Protein AF-A0A6V7CNR6-F1 (afdb_monomer)

Foldseek 3Di:
DVPLCVVLVHFPVPLFVFPVLSVLSSQVSSVVVVDDDDDDLPDDDDDPDDTDGDPCSVVSCCVVPVCSVVVVVVCVVVVPCVVSVVVVVVVVVPDDDDDPVVVVPPD

pLDDT: mean 87.9, std 10.52, range [49.53, 96.44]

Sequence (107 aa):
MATARRKAGGLDASSYGSWYAALVDLSLRMGGLGWRNVLCDTAFVASPHEGRPADGDMDALATRWPAWHARLANFLMHDPLRAQRDQLAQLLADLPPPDPQRRLFDA

Organism: NCBI:txid83224

Radius of gyration: 18.91 Å; Cα contacts (8 Å, |Δi|>4): 56; chains: 1; bounding box: 38×32×53 Å

Solvent-accessible surface area (backbone atoms only — not comparable to full-atom values): 6733 Å² total; per-residue (Å²): 124,71,62,62,48,56,74,53,66,47,74,48,72,84,86,27,82,22,68,44,41,18,50,52,51,40,54,50,45,35,39,76,74,73,48,81,91,78,84,61,93,87,66,85,79,91,65,101,64,82,80,56,67,35,92,65,25,64,59,52,46,43,71,77,38,72,63,48,66,61,52,51,52,51,50,62,73,65,39,88,55,49,68,60,50,54,52,51,53,50,56,62,69,70,49,73,77,78,61,74,69,59,66,76,69,75,122

Secondary structure (DSSP, 8-state):
-HHHHHHHT----SS-SSHHHHHHHHHHHHHHTT------TT-----SS---PPTTHHHHHHHH-TTHHHHHHHHHHH-TTHHHHHHHHHHHHTSPPP-TTGGGS--

Structure (mmCIF, N/CA/C/O backbone):
data_AF-A0A6V7CNR6-F1
#
_entry.id   AF-A0A6V7CNR6-F1
#
loop_
_atom_site.group_PDB
_atom_site.id
_atom_site.type_symbol
_atom_site.label_atom_id
_atom_site.label_alt_id
_atom_site.label_comp_id
_atom_site.label_asym_id
_atom_site.label_entity_id
_atom_site.label_seq_id
_atom_site.pdbx_PDB_ins_code
_atom_site.Cartn_x
_atom_site.Cartn_y
_atom_site.Cartn_z
_atom_site.occupancy
_atom_site.B_iso_or_equiv
_atom_site.auth_seq_id
_atom_site.auth_comp_id
_atom_site.auth_asym_id
_atom_site.auth_atom_id
_atom_site.pdbx_PDB_model_num
ATOM 1 N N . MET A 1 1 ? 9.813 -16.273 7.683 1.00 49.53 1 MET A N 1
ATOM 2 C CA . MET A 1 1 ? 9.630 -14.849 7.309 1.00 49.53 1 MET A CA 1
ATOM 3 C C . M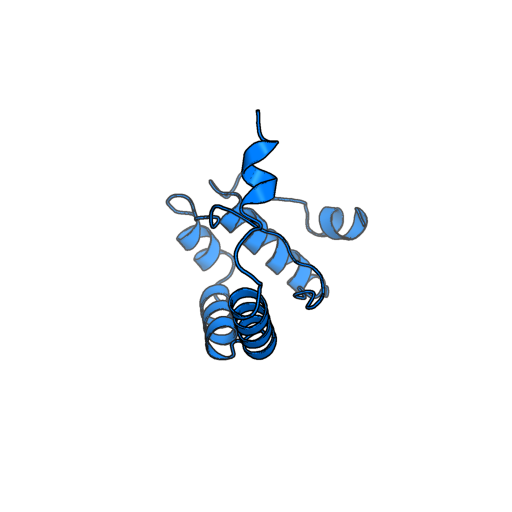ET A 1 1 ? 10.745 -14.287 6.416 1.00 49.53 1 MET A C 1
ATOM 5 O O . MET A 1 1 ? 10.430 -13.666 5.413 1.00 49.53 1 MET A O 1
ATOM 9 N N . ALA A 1 2 ? 12.035 -14.549 6.668 1.00 57.47 2 ALA A N 1
ATOM 10 C CA . ALA A 1 2 ? 13.121 -13.989 5.844 1.00 57.47 2 ALA A CA 1
ATOM 11 C C . ALA A 1 2 ? 13.228 -14.532 4.393 1.00 57.47 2 ALA A C 1
ATOM 13 O O . ALA A 1 2 ? 13.900 -13.931 3.558 1.00 57.47 2 ALA A O 1
ATOM 14 N N . THR A 1 3 ? 12.574 -15.649 4.061 1.00 78.38 3 THR A N 1
ATOM 15 C CA . THR A 1 3 ? 12.705 -16.313 2.751 1.00 78.38 3 THR A CA 1
ATOM 16 C C . THR A 1 3 ? 12.041 -15.542 1.610 1.00 78.38 3 THR A C 1
ATOM 18 O O . THR A 1 3 ? 12.620 -15.467 0.535 1.00 78.38 3 THR A O 1
ATOM 21 N N . ALA A 1 4 ? 10.869 -14.937 1.833 1.00 79.56 4 ALA A N 1
ATOM 22 C CA . ALA A 1 4 ? 10.141 -14.219 0.781 1.00 79.56 4 ALA A CA 1
ATOM 23 C C . ALA A 1 4 ? 10.843 -12.906 0.400 1.00 79.56 4 ALA A C 1
ATOM 25 O O . ALA A 1 4 ? 11.128 -12.676 -0.771 1.00 79.56 4 ALA A O 1
ATOM 26 N N . ARG A 1 5 ? 11.248 -12.107 1.398 1.00 83.69 5 ARG A N 1
ATOM 27 C CA . ARG A 1 5 ? 12.029 -10.880 1.174 1.00 83.69 5 ARG A CA 1
ATOM 28 C C . ARG A 1 5 ? 13.358 -11.164 0.471 1.00 83.69 5 ARG A C 1
ATOM 30 O O . ARG A 1 5 ? 13.726 -10.437 -0.443 1.00 83.69 5 ARG A O 1
ATOM 37 N N . ARG A 1 6 ? 14.070 -12.226 0.877 1.00 86.69 6 ARG A N 1
ATOM 38 C CA . ARG A 1 6 ? 15.314 -12.644 0.206 1.00 86.69 6 ARG A CA 1
ATOM 39 C C . ARG A 1 6 ? 15.065 -13.082 -1.235 1.00 86.69 6 ARG A C 1
ATOM 41 O O . ARG A 1 6 ? 15.799 -12.648 -2.108 1.00 86.69 6 ARG A O 1
ATOM 48 N N . LYS A 1 7 ? 14.015 -13.871 -1.490 1.00 87.12 7 LYS A N 1
ATOM 49 C CA . LYS A 1 7 ? 13.618 -14.276 -2.851 1.00 87.12 7 LYS A CA 1
ATOM 50 C C . LYS A 1 7 ? 13.240 -13.088 -3.736 1.00 87.12 7 LYS A C 1
ATOM 52 O O . LYS A 1 7 ? 13.509 -13.126 -4.926 1.00 87.12 7 LYS A O 1
ATOM 57 N N . ALA A 1 8 ? 12.655 -12.042 -3.158 1.00 89.88 8 ALA A N 1
ATOM 58 C CA . ALA A 1 8 ? 12.365 -10.818 -3.889 1.00 89.88 8 ALA A CA 1
ATOM 59 C C . ALA A 1 8 ? 13.628 -9.994 -4.198 1.00 89.88 8 ALA A C 1
ATOM 61 O O . ALA A 1 8 ? 13.567 -9.158 -5.088 1.00 89.88 8 ALA A O 1
ATOM 62 N N . GLY A 1 9 ? 14.756 -10.212 -3.510 1.00 91.06 9 GLY A N 1
ATOM 63 C CA . GLY A 1 9 ? 15.985 -9.419 -3.663 1.00 91.06 9 GLY A CA 1
ATOM 64 C C . GLY A 1 9 ? 16.150 -8.296 -2.633 1.00 91.06 9 GLY A C 1
ATOM 65 O O . GLY A 1 9 ? 17.049 -7.479 -2.757 1.00 91.06 9 GLY A O 1
ATOM 66 N N . GLY A 1 10 ? 15.313 -8.251 -1.590 1.00 91.00 10 GLY A N 1
ATOM 67 C CA . GLY A 1 10 ? 15.405 -7.224 -0.549 1.00 91.00 10 GLY A CA 1
ATOM 68 C C . GLY A 1 10 ? 14.915 -5.843 -0.990 1.00 91.00 10 GLY A C 1
ATOM 69 O O . GLY A 1 10 ? 14.275 -5.698 -2.029 1.00 91.00 10 GLY A O 1
ATOM 70 N N . LEU A 1 11 ? 15.150 -4.841 -0.147 1.00 92.81 11 LEU A N 1
ATOM 71 C CA . LEU A 1 11 ? 14.780 -3.454 -0.422 1.00 92.81 11 LEU A CA 1
ATOM 72 C C . LEU A 1 11 ? 15.805 -2.840 -1.387 1.00 92.81 11 LEU A C 1
ATOM 74 O O . LEU A 1 11 ? 17.003 -2.975 -1.151 1.00 92.81 11 LEU A O 1
ATOM 78 N N . ASP A 1 12 ? 15.341 -2.185 -2.450 1.00 92.50 12 ASP A N 1
ATOM 79 C CA . ASP A 1 12 ? 16.214 -1.534 -3.431 1.00 92.50 12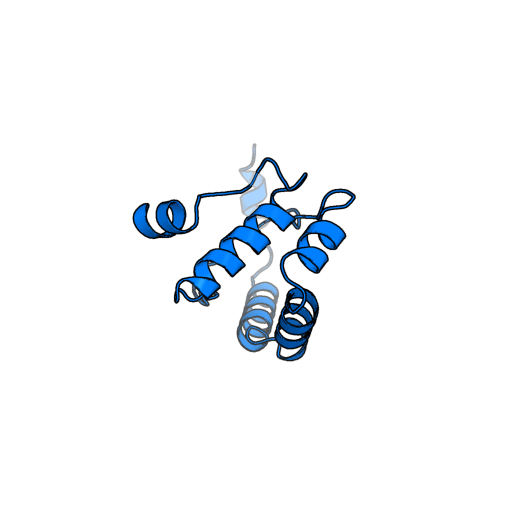 ASP A CA 1
ATOM 80 C C . ASP A 1 12 ? 16.502 -0.094 -2.987 1.00 92.50 12 ASP A C 1
ATOM 82 O O . ASP A 1 12 ? 15.752 0.825 -3.293 1.00 92.50 12 ASP A O 1
ATOM 86 N N . ALA A 1 13 ? 17.564 0.081 -2.201 1.00 90.69 13 ALA A N 1
ATOM 87 C CA . ALA A 1 13 ? 18.010 1.393 -1.729 1.00 90.69 13 ALA A CA 1
ATOM 88 C C . ALA A 1 13 ? 18.977 2.088 -2.709 1.00 90.69 13 ALA A C 1
ATOM 90 O O . ALA A 1 13 ? 19.441 3.187 -2.429 1.00 90.69 13 ALA A O 1
ATOM 91 N N . SER A 1 14 ? 19.325 1.435 -3.825 1.00 92.31 14 SER A N 1
ATOM 92 C CA . SER A 1 14 ? 20.217 1.997 -4.847 1.00 92.31 14 SER A CA 1
ATOM 93 C C . SER A 1 14 ? 19.459 2.731 -5.945 1.00 92.31 14 SER A C 1
ATOM 95 O O . SER A 1 14 ? 19.958 3.724 -6.464 1.00 92.31 14 SER A O 1
ATOM 97 N N . SER A 1 15 ? 18.269 2.240 -6.301 1.00 92.31 15 SER A N 1
ATOM 98 C CA . SER A 1 15 ? 17.464 2.793 -7.395 1.00 92.31 15 SER A CA 1
ATOM 99 C C . SER A 1 15 ? 16.466 3.859 -6.938 1.00 92.31 15 SER A C 1
ATOM 101 O O . SER A 1 15 ? 15.910 4.555 -7.782 1.00 92.31 15 SER A O 1
ATOM 103 N N . TYR A 1 16 ? 16.215 3.968 -5.631 1.00 95.81 16 TYR A N 1
ATOM 104 C CA . TYR A 1 16 ? 15.215 4.868 -5.058 1.00 95.81 16 TYR A CA 1
ATOM 105 C C . TYR A 1 16 ? 15.823 5.736 -3.961 1.00 95.81 16 TYR A C 1
ATOM 107 O O . TYR A 1 16 ? 16.547 5.241 -3.095 1.00 95.81 16 TYR A O 1
ATOM 115 N N . GLY A 1 17 ? 15.479 7.022 -3.977 1.00 93.94 17 GLY A N 1
ATOM 116 C CA . GLY A 1 17 ? 15.891 7.991 -2.963 1.00 93.94 17 GLY A CA 1
ATOM 117 C C . GLY A 1 17 ? 15.048 7.928 -1.688 1.00 93.94 17 GLY A C 1
ATOM 118 O O . GLY A 1 17 ? 15.470 8.426 -0.645 1.00 93.94 17 GLY A O 1
ATOM 119 N N . SER A 1 18 ? 13.868 7.301 -1.741 1.00 94.69 18 SER A N 1
ATOM 120 C CA . SER A 1 18 ? 12.967 7.162 -0.596 1.00 94.69 18 SER A CA 1
ATOM 121 C C . SER A 1 18 ? 12.623 5.716 -0.247 1.00 94.69 18 SER A C 1
ATOM 123 O O . SER A 1 18 ? 12.507 4.821 -1.088 1.00 94.69 18 SER A O 1
ATOM 125 N N . TRP A 1 19 ? 12.325 5.515 1.038 1.00 92.44 19 TRP A N 1
ATOM 126 C CA . TRP A 1 19 ? 11.693 4.287 1.517 1.00 92.44 19 TRP A CA 1
ATOM 127 C C . TRP A 1 19 ? 10.297 4.086 0.929 1.00 92.44 19 TRP A C 1
ATOM 129 O O . TRP A 1 19 ? 9.890 2.944 0.735 1.00 92.44 19 TRP A O 1
ATOM 139 N N . TYR A 1 20 ? 9.581 5.175 0.629 1.00 93.00 20 TYR A N 1
ATOM 140 C CA . TYR A 1 20 ? 8.265 5.124 -0.002 1.00 93.00 20 TYR A CA 1
ATOM 141 C C . TYR A 1 20 ? 8.328 4.321 -1.305 1.00 93.00 20 TYR A C 1
ATOM 143 O O . TYR A 1 20 ? 7.632 3.315 -1.452 1.00 93.00 20 TYR A O 1
ATOM 151 N N . ALA A 1 21 ? 9.226 4.699 -2.215 1.00 95.25 21 ALA A N 1
ATOM 152 C CA . ALA A 1 21 ? 9.321 4.045 -3.511 1.00 95.25 21 ALA A CA 1
ATOM 153 C C . ALA A 1 21 ? 9.957 2.652 -3.434 1.00 95.25 21 ALA A C 1
ATOM 155 O O . ALA A 1 21 ? 9.457 1.711 -4.055 1.00 95.25 21 ALA A O 1
ATOM 156 N N . ALA A 1 22 ? 10.978 2.476 -2.592 1.00 96.00 22 ALA A N 1
ATOM 157 C CA . ALA A 1 22 ? 11.616 1.177 -2.409 1.00 96.00 22 ALA A CA 1
ATOM 158 C C . ALA A 1 22 ? 10.659 0.114 -1.825 1.00 96.00 22 ALA A C 1
ATOM 160 O O . ALA A 1 22 ? 10.716 -1.059 -2.211 1.00 96.00 22 ALA A O 1
ATOM 161 N N . LEU A 1 23 ? 9.757 0.500 -0.912 1.00 94.56 23 LEU A N 1
ATOM 162 C CA . LEU A 1 23 ? 8.744 -0.402 -0.350 1.00 94.56 23 LEU A CA 1
ATOM 163 C C . LEU A 1 23 ? 7.640 -0.738 -1.359 1.00 94.56 23 LEU A C 1
ATOM 165 O O . LEU A 1 23 ? 7.187 -1.888 -1.390 1.00 94.56 23 LEU A O 1
ATOM 169 N N . VAL A 1 24 ? 7.232 0.219 -2.199 1.00 94.62 24 VAL A N 1
ATOM 170 C CA . VAL A 1 24 ? 6.303 -0.035 -3.313 1.00 94.62 24 VAL A CA 1
ATOM 171 C C . VAL A 1 24 ? 6.908 -1.054 -4.280 1.00 94.62 24 VAL A C 1
ATOM 173 O O . VAL A 1 24 ? 6.280 -2.078 -4.555 1.00 94.62 24 VAL A O 1
ATOM 176 N N . ASP A 1 25 ? 8.149 -0.840 -4.725 1.00 96.25 25 ASP A N 1
ATOM 177 C CA . ASP A 1 25 ? 8.853 -1.763 -5.622 1.00 96.25 25 ASP A CA 1
ATOM 178 C C . ASP A 1 25 ? 8.991 -3.172 -5.020 1.00 96.25 25 ASP A C 1
ATOM 180 O O . ASP A 1 25 ? 8.666 -4.167 -5.673 1.00 96.25 25 ASP A O 1
ATOM 184 N N . LEU A 1 26 ? 9.395 -3.277 -3.748 1.00 95.31 26 LEU A N 1
ATOM 185 C CA . LEU A 1 26 ? 9.472 -4.566 -3.056 1.00 95.31 26 LEU A CA 1
ATOM 186 C C . LEU A 1 26 ? 8.109 -5.271 -3.010 1.00 95.31 26 LEU A C 1
ATOM 188 O O . LEU A 1 26 ? 8.026 -6.471 -3.283 1.00 95.31 26 LEU A O 1
ATOM 192 N N . SER A 1 27 ? 7.040 -4.539 -2.697 1.00 93.94 27 SER A N 1
ATOM 193 C CA . SER A 1 27 ? 5.678 -5.08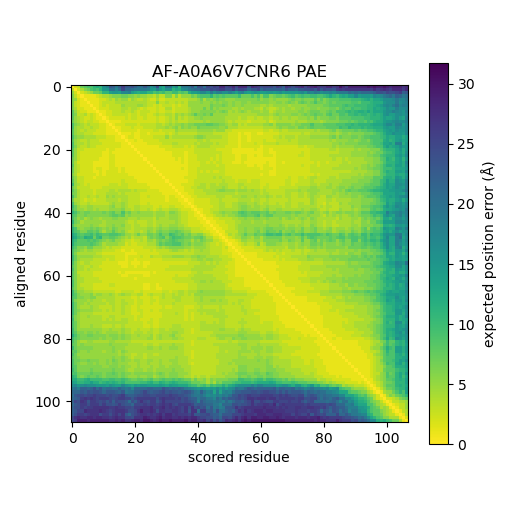2 -2.624 1.00 93.94 27 SER A CA 1
ATOM 194 C C . SER A 1 27 ? 5.193 -5.596 -3.983 1.00 93.94 27 SER A C 1
ATOM 196 O O . SER A 1 27 ? 4.521 -6.631 -4.051 1.00 93.94 27 SER A O 1
ATOM 198 N N . LEU A 1 28 ? 5.555 -4.910 -5.072 1.00 94.75 28 LEU A N 1
ATOM 199 C CA . LEU A 1 28 ? 5.238 -5.314 -6.444 1.00 94.75 28 LEU A CA 1
ATOM 200 C C . LEU A 1 28 ? 6.048 -6.542 -6.876 1.00 94.75 28 LEU A C 1
ATOM 202 O O . LEU A 1 28 ? 5.461 -7.494 -7.393 1.00 94.75 28 LEU A O 1
ATOM 206 N N . ARG A 1 29 ? 7.354 -6.593 -6.574 1.00 95.62 29 ARG A N 1
ATOM 207 C CA . ARG A 1 29 ? 8.189 -7.788 -6.805 1.00 95.62 29 ARG A CA 1
ATOM 208 C C . ARG A 1 29 ? 7.664 -9.005 -6.058 1.00 95.62 29 ARG A C 1
ATOM 210 O O . ARG A 1 29 ? 7.587 -10.093 -6.625 1.00 95.62 29 ARG A O 1
ATOM 217 N N . MET A 1 30 ? 7.270 -8.831 -4.797 1.00 94.69 30 MET A N 1
ATOM 218 C CA . MET A 1 30 ? 6.660 -9.910 -4.024 1.00 94.69 30 MET A CA 1
ATOM 219 C C . MET A 1 30 ? 5.334 -10.372 -4.648 1.00 94.69 30 MET A C 1
ATOM 221 O O . MET A 1 30 ? 5.094 -11.575 -4.736 1.00 94.69 30 MET A O 1
ATOM 225 N N . GLY A 1 31 ? 4.519 -9.441 -5.151 1.00 93.06 31 GLY A N 1
ATOM 226 C CA . GLY A 1 31 ? 3.316 -9.751 -5.926 1.00 93.06 31 GLY A CA 1
ATOM 227 C C . GLY A 1 31 ? 3.598 -10.584 -7.180 1.00 93.06 31 GLY A C 1
ATOM 228 O O . GLY A 1 31 ? 2.933 -11.590 -7.416 1.00 93.06 31 GLY A O 1
ATOM 229 N N . GLY A 1 32 ? 4.629 -10.213 -7.946 1.00 91.88 32 GLY A N 1
ATOM 230 C CA . GLY A 1 32 ? 5.062 -10.947 -9.141 1.00 91.88 32 GLY A CA 1
ATOM 231 C C . GLY A 1 32 ? 5.554 -12.372 -8.857 1.00 91.88 32 GLY A C 1
ATOM 232 O O . GLY A 1 32 ? 5.481 -13.232 -9.727 1.00 91.88 32 GLY A O 1
ATOM 233 N N . LEU A 1 33 ? 5.997 -12.647 -7.626 1.00 93.44 33 LEU A N 1
ATOM 234 C CA . LEU A 1 33 ? 6.411 -13.977 -7.162 1.00 93.44 33 LEU A CA 1
ATOM 235 C C . LEU A 1 33 ? 5.256 -14.801 -6.555 1.00 93.44 33 LEU A C 1
ATOM 237 O O . LEU A 1 33 ? 5.489 -15.872 -5.996 1.00 93.44 33 LEU A O 1
ATOM 241 N N . GLY A 1 34 ? 4.014 -14.318 -6.663 1.00 92.88 34 GLY A N 1
ATOM 242 C CA . GLY A 1 34 ? 2.807 -15.022 -6.226 1.00 92.88 34 GLY A CA 1
ATOM 243 C C . GLY A 1 34 ? 2.375 -14.736 -4.786 1.00 92.88 34 GLY A C 1
ATOM 244 O O . GLY A 1 34 ? 1.394 -15.316 -4.319 1.00 92.88 34 GLY A O 1
ATOM 245 N N . TRP A 1 35 ? 3.059 -13.842 -4.065 1.00 93.44 35 TRP A N 1
ATOM 246 C CA . TRP A 1 35 ? 2.582 -13.383 -2.758 1.00 93.44 35 TRP A CA 1
ATOM 247 C C . TRP A 1 35 ? 1.501 -12.308 -2.898 1.00 93.44 35 TRP A C 1
ATOM 249 O O . TRP A 1 35 ? 1.308 -11.704 -3.950 1.00 93.44 35 TRP A O 1
ATOM 259 N N . ARG A 1 36 ? 0.772 -12.061 -1.809 1.00 91.31 36 ARG A N 1
ATOM 260 C CA . ARG A 1 36 ? -0.293 -11.057 -1.755 1.00 91.31 36 ARG A CA 1
ATOM 261 C C . ARG A 1 36 ? 0.020 -10.021 -0.687 1.00 91.31 36 ARG A C 1
ATOM 263 O O . ARG A 1 36 ? 0.324 -10.382 0.445 1.00 91.31 36 ARG A O 1
ATOM 270 N N . ASN A 1 37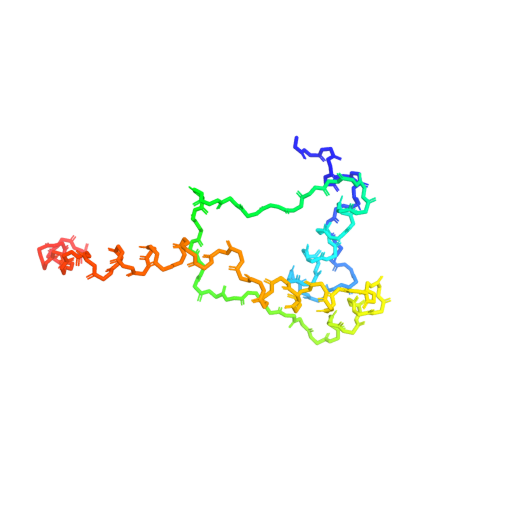 ? -0.111 -8.749 -1.053 1.00 90.38 37 ASN A N 1
ATOM 271 C CA . ASN A 1 37 ? -0.124 -7.641 -0.102 1.00 90.38 37 ASN A CA 1
ATOM 272 C C . ASN A 1 37 ? -1.543 -7.522 0.463 1.00 90.38 37 ASN A C 1
ATOM 274 O O . ASN A 1 37 ? -2.505 -7.456 -0.307 1.00 90.38 37 ASN A O 1
ATOM 278 N N . VAL A 1 38 ? -1.672 -7.554 1.786 1.00 89.88 38 VAL A N 1
ATOM 279 C CA . VAL A 1 38 ? -2.955 -7.562 2.497 1.00 89.88 38 VAL A CA 1
ATOM 280 C C . VAL A 1 38 ? -2.898 -6.504 3.590 1.00 89.88 38 VAL A C 1
ATOM 282 O O . VAL A 1 38 ? -1.882 -6.388 4.274 1.00 89.88 38 VAL A O 1
ATOM 285 N N . LEU A 1 39 ? -3.977 -5.741 3.746 1.00 88.00 39 LEU A N 1
ATOM 286 C CA . LEU A 1 39 ? -4.162 -4.868 4.900 1.00 88.00 39 LEU A CA 1
ATOM 287 C C . LEU A 1 39 ? -4.826 -5.688 6.004 1.00 88.00 39 LEU A C 1
ATOM 289 O O . LEU A 1 39 ? -5.837 -6.343 5.760 1.00 88.00 39 LEU A O 1
ATOM 293 N N . CYS A 1 40 ? -4.220 -5.694 7.186 1.00 87.31 40 CYS A N 1
ATOM 294 C CA . CYS A 1 40 ? -4.780 -6.355 8.356 1.00 87.31 40 CYS A CA 1
ATOM 295 C C . CYS A 1 40 ? -5.787 -5.406 9.011 1.00 87.31 40 CYS A C 1
ATOM 297 O O . CYS A 1 40 ? -5.416 -4.308 9.416 1.00 87.31 40 CYS A O 1
ATOM 299 N N . ASP A 1 41 ? -7.044 -5.819 9.104 1.00 83.25 41 ASP A N 1
ATOM 300 C CA . ASP A 1 41 ? -8.138 -5.029 9.677 1.00 83.25 41 ASP A CA 1
ATOM 301 C C . ASP A 1 41 ? -8.100 -4.952 11.212 1.00 83.25 41 ASP A C 1
ATOM 303 O O . ASP A 1 41 ? -8.746 -4.086 11.795 1.00 83.25 41 ASP A O 1
ATOM 307 N N . THR A 1 42 ? -7.304 -5.803 11.866 1.00 83.94 42 THR A N 1
ATOM 308 C CA . THR A 1 42 ? -7.136 -5.826 13.327 1.00 83.94 42 THR A CA 1
ATOM 309 C C . THR A 1 42 ? -5.774 -5.321 13.813 1.00 83.94 42 THR A C 1
ATOM 311 O O . THR A 1 42 ? -5.482 -5.423 15.004 1.00 83.94 42 THR A O 1
ATOM 314 N N . ALA A 1 43 ? -4.903 -4.827 12.927 1.00 86.81 43 ALA A N 1
ATOM 315 C CA . ALA A 1 43 ? -3.587 -4.311 13.306 1.00 86.81 43 ALA A CA 1
ATOM 316 C C . ALA A 1 43 ? -3.471 -2.821 12.976 1.00 86.81 43 ALA A C 1
ATOM 318 O O . ALA A 1 43 ? -3.492 -2.425 11.813 1.00 86.81 43 ALA A O 1
ATOM 319 N N . PHE A 1 44 ? -3.293 -2.006 14.014 1.00 82.69 44 PHE A N 1
ATOM 320 C CA . PHE A 1 44 ? -3.232 -0.552 13.902 1.00 82.69 44 PHE A CA 1
ATOM 321 C C . PHE A 1 44 ? -1.813 -0.059 14.180 1.00 82.69 44 PHE A C 1
ATOM 323 O O . PHE A 1 44 ? -1.203 -0.425 15.184 1.00 82.69 44 PHE A O 1
ATOM 330 N N . VAL A 1 45 ? -1.292 0.788 13.292 1.00 85.44 45 VAL A N 1
ATOM 331 C CA . VAL A 1 45 ? 0.010 1.444 13.448 1.00 85.44 45 VAL A CA 1
ATOM 332 C C . VAL A 1 45 ? -0.204 2.941 13.288 1.00 85.44 45 VAL A C 1
ATOM 334 O O . VAL A 1 45 ? -0.618 3.401 12.226 1.00 85.44 45 VAL A O 1
ATOM 337 N N . ALA A 1 46 ? 0.072 3.703 14.345 1.00 84.94 46 ALA A N 1
ATOM 338 C CA . ALA A 1 46 ? 0.070 5.155 14.269 1.00 84.94 46 ALA A CA 1
ATOM 339 C C . ALA A 1 46 ? 1.360 5.630 13.589 1.00 84.94 46 ALA A C 1
ATOM 341 O O . ALA A 1 46 ? 2.455 5.219 13.975 1.00 84.94 46 ALA A O 1
ATOM 342 N N . SER A 1 47 ? 1.230 6.514 12.602 1.00 84.88 47 SER A N 1
ATOM 343 C CA . SER A 1 47 ? 2.365 7.218 12.011 1.00 84.88 47 SER A CA 1
ATOM 344 C C . SER A 1 47 ? 2.091 8.719 12.035 1.00 84.88 47 SER A C 1
ATOM 346 O O . SER A 1 47 ? 1.098 9.146 11.448 1.00 84.88 47 SER A O 1
ATOM 348 N N . PRO A 1 48 ? 2.943 9.536 12.682 1.00 87.12 48 PRO A N 1
ATOM 349 C CA . PRO A 1 48 ? 2.771 10.989 12.693 1.00 87.12 48 PRO A CA 1
ATOM 350 C C . PRO A 1 48 ? 3.039 11.624 11.322 1.00 87.12 48 PRO A C 1
ATOM 352 O O . PRO A 1 48 ? 2.650 12.763 11.085 1.00 87.12 48 PRO A O 1
ATOM 355 N N . HIS A 1 49 ? 3.701 10.895 10.420 1.00 86.00 49 HIS A N 1
ATOM 356 C CA . HIS A 1 49 ? 4.057 11.372 9.091 1.00 86.00 49 HIS A CA 1
ATOM 357 C C . HIS A 1 49 ? 3.739 10.316 8.038 1.00 86.00 49 HIS A C 1
ATOM 359 O O . HIS A 1 49 ? 3.947 9.117 8.247 1.00 86.00 49 HIS A O 1
ATOM 365 N N . GLU A 1 50 ? 3.272 10.771 6.883 1.00 84.19 50 GLU A N 1
ATOM 366 C CA . GLU A 1 50 ? 3.146 9.931 5.701 1.00 84.19 50 GLU A CA 1
ATOM 367 C C . GLU A 1 50 ? 4.493 9.856 4.970 1.00 84.19 50 GLU A C 1
ATOM 369 O O . GLU A 1 50 ? 5.194 10.863 4.831 1.00 84.19 50 GLU A O 1
ATOM 374 N N . GLY A 1 51 ? 4.863 8.660 4.507 1.00 86.12 51 GLY A N 1
ATOM 375 C CA . GLY A 1 51 ? 6.031 8.490 3.648 1.00 86.12 51 GLY A CA 1
ATOM 376 C C . GLY A 1 51 ? 5.819 9.208 2.316 1.00 86.12 51 GLY A C 1
ATOM 377 O O . GLY A 1 51 ? 4.743 9.124 1.733 1.00 86.12 51 GLY A O 1
ATOM 378 N N . ARG A 1 52 ? 6.845 9.903 1.824 1.00 91.81 52 ARG A N 1
ATOM 379 C CA . ARG A 1 52 ? 6.791 10.636 0.554 1.00 91.81 52 ARG A CA 1
ATOM 380 C C . ARG A 1 52 ? 7.871 10.135 -0.404 1.00 91.81 52 ARG A C 1
ATOM 382 O O . ARG A 1 52 ? 8.942 9.747 0.074 1.00 91.81 52 ARG A O 1
ATOM 389 N N . PRO A 1 53 ? 7.606 10.129 -1.721 1.00 93.44 53 PRO A N 1
ATOM 390 C CA . PRO A 1 53 ? 8.644 9.877 -2.710 1.00 93.44 53 PRO A CA 1
ATOM 391 C C . PRO A 1 53 ? 9.708 10.981 -2.654 1.00 93.4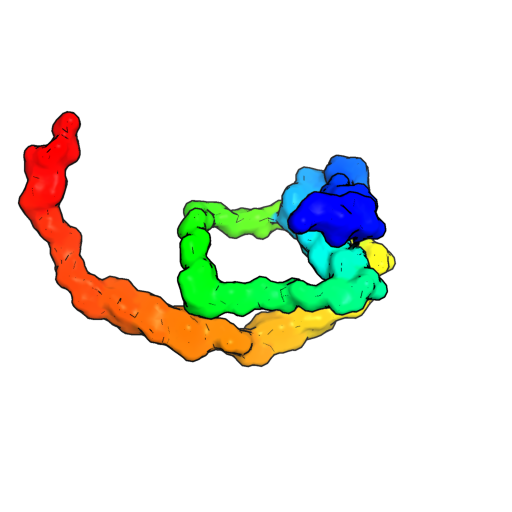4 53 PRO A C 1
ATOM 393 O O . PRO A 1 53 ? 9.389 12.134 -2.358 1.00 93.44 53 PRO A O 1
ATOM 396 N N . ALA A 1 54 ? 10.958 10.623 -2.940 1.00 95.88 54 ALA A N 1
ATOM 397 C CA . ALA A 1 54 ? 11.996 11.592 -3.262 1.00 95.88 54 ALA A CA 1
ATOM 398 C C . ALA A 1 54 ? 11.874 12.014 -4.736 1.00 95.88 54 ALA A C 1
ATOM 400 O O . ALA A 1 54 ? 11.137 11.401 -5.517 1.00 95.88 54 ALA A O 1
ATOM 401 N N . ASP A 1 55 ? 12.608 13.052 -5.128 1.00 96.44 55 ASP A N 1
ATOM 402 C CA . ASP A 1 55 ? 12.629 13.518 -6.514 1.00 96.44 55 ASP A CA 1
ATOM 403 C C . ASP A 1 55 ? 13.044 12.384 -7.470 1.00 96.44 55 ASP A C 1
ATOM 405 O O . ASP A 1 55 ? 14.013 11.665 -7.227 1.00 96.44 55 ASP A O 1
ATOM 409 N N . GLY A 1 56 ? 12.284 12.202 -8.555 1.00 95.62 56 GLY A N 1
ATOM 410 C CA . GLY A 1 56 ? 12.519 11.167 -9.572 1.00 95.62 56 GLY A CA 1
ATOM 411 C C . GLY A 1 56 ? 12.035 9.753 -9.216 1.00 95.62 56 GLY A C 1
ATOM 412 O O . GLY A 1 56 ? 11.910 8.912 -10.107 1.00 95.62 56 GLY A O 1
ATOM 413 N N . ASP A 1 57 ? 11.680 9.476 -7.957 1.00 95.88 57 ASP A N 1
ATOM 414 C CA . ASP A 1 57 ? 11.239 8.136 -7.540 1.00 95.8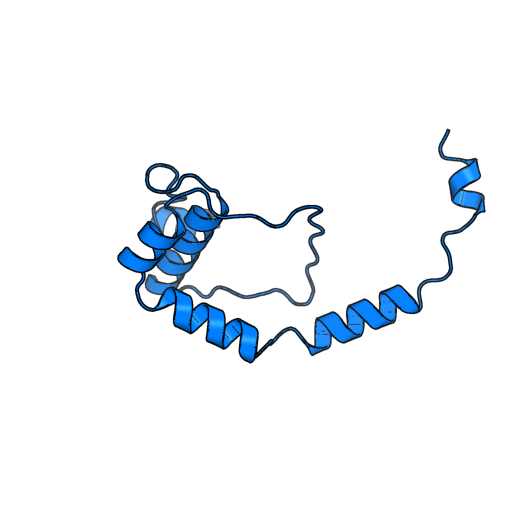8 57 ASP A CA 1
ATOM 415 C C . ASP A 1 57 ? 9.963 7.680 -8.258 1.00 95.88 57 ASP A C 1
ATOM 417 O O . ASP A 1 57 ? 9.825 6.511 -8.629 1.00 95.88 57 ASP A O 1
ATOM 421 N N . MET A 1 58 ? 9.013 8.599 -8.448 1.00 94.00 58 MET A N 1
ATOM 422 C CA . MET A 1 58 ? 7.741 8.290 -9.105 1.00 94.00 58 MET A CA 1
ATOM 423 C C . MET A 1 58 ? 7.933 7.955 -10.586 1.00 94.00 58 MET A C 1
ATOM 425 O O . MET A 1 58 ? 7.276 7.040 -11.084 1.00 94.00 58 MET A O 1
ATOM 429 N N . ASP A 1 59 ? 8.874 8.616 -11.263 1.00 95.00 59 ASP A N 1
ATOM 430 C CA . ASP A 1 59 ? 9.218 8.332 -12.660 1.00 95.00 59 ASP A CA 1
ATOM 431 C C . ASP A 1 59 ? 9.935 6.984 -12.789 1.00 95.00 59 ASP A C 1
ATOM 433 O O . ASP A 1 59 ? 9.620 6.179 -13.674 1.00 95.00 59 ASP A O 1
ATOM 437 N N . ALA A 1 60 ? 10.848 6.684 -11.859 1.00 95.31 60 ALA A N 1
ATOM 438 C CA . ALA A 1 60 ? 11.513 5.387 -11.782 1.00 95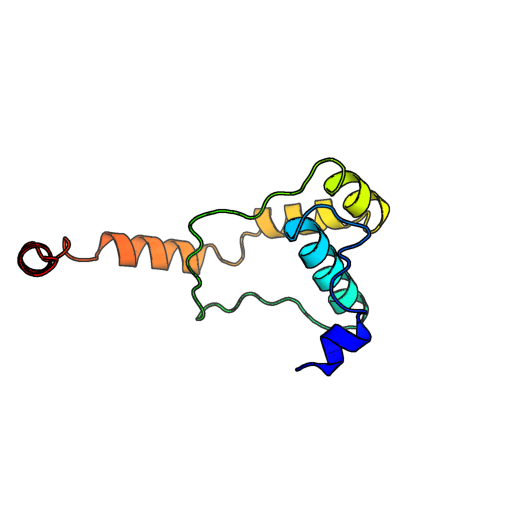.31 60 ALA A CA 1
ATOM 439 C C . ALA A 1 60 ? 10.505 4.251 -11.532 1.00 95.31 60 ALA A C 1
ATOM 441 O O . ALA A 1 60 ? 10.560 3.203 -12.186 1.00 95.31 60 ALA A O 1
ATOM 442 N N . LEU A 1 61 ? 9.537 4.460 -10.631 1.00 95.00 61 LEU A N 1
ATOM 443 C CA . LEU A 1 61 ? 8.434 3.525 -10.404 1.00 95.00 61 LEU A CA 1
ATOM 444 C C . LEU A 1 61 ? 7.544 3.369 -11.639 1.00 95.00 61 LEU A C 1
ATOM 446 O O . LEU A 1 61 ? 7.221 2.239 -11.993 1.00 95.00 61 LEU A O 1
ATOM 450 N N . ALA A 1 62 ? 7.160 4.462 -12.302 1.00 93.56 62 ALA A N 1
ATOM 451 C CA . ALA A 1 62 ? 6.332 4.419 -13.507 1.00 93.56 62 ALA A CA 1
ATOM 452 C C . ALA A 1 62 ? 7.017 3.642 -14.638 1.00 93.56 62 ALA A C 1
ATOM 454 O O . ALA A 1 62 ? 6.382 2.831 -15.309 1.00 93.56 62 ALA A O 1
ATOM 455 N N . THR A 1 63 ? 8.323 3.855 -14.808 1.00 95.81 63 THR A N 1
ATOM 456 C CA . THR A 1 63 ? 9.133 3.181 -15.828 1.00 95.81 63 THR A CA 1
ATOM 457 C C . THR A 1 63 ? 9.236 1.683 -15.551 1.00 95.81 63 THR A C 1
ATOM 459 O O . THR A 1 63 ? 9.045 0.867 -16.451 1.00 95.81 63 THR A O 1
ATOM 462 N N . ARG A 1 64 ? 9.510 1.299 -14.297 1.00 95.88 64 ARG A N 1
ATOM 463 C CA . ARG A 1 64 ? 9.680 -0.109 -13.907 1.00 95.88 64 ARG A CA 1
ATOM 464 C 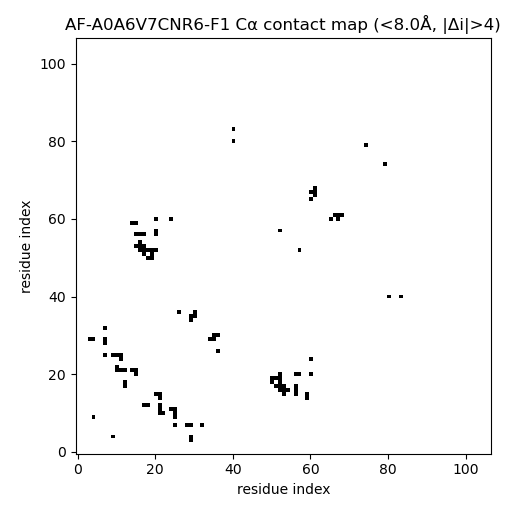C . ARG A 1 64 ? 8.355 -0.866 -13.813 1.00 95.88 64 ARG A C 1
ATOM 466 O O . ARG A 1 64 ? 8.301 -2.052 -14.133 1.00 95.88 64 ARG A O 1
ATOM 473 N N . TRP A 1 65 ? 7.292 -0.190 -13.384 1.00 96.25 65 TRP A N 1
ATOM 474 C CA . TRP A 1 65 ? 5.972 -0.764 -13.135 1.00 96.25 65 TRP A CA 1
ATOM 475 C C . TRP A 1 65 ? 4.864 0.078 -13.791 1.00 96.25 65 TRP A C 1
ATOM 477 O O . TRP A 1 65 ? 4.109 0.757 -13.091 1.00 96.25 65 TRP A O 1
ATOM 487 N N . PRO A 1 66 ? 4.677 -0.004 -15.122 1.00 95.19 66 PRO A N 1
ATOM 488 C CA . PRO A 1 66 ? 3.759 0.883 -15.849 1.00 95.19 66 PRO A CA 1
ATOM 489 C C . PRO A 1 66 ? 2.299 0.837 -15.368 1.00 95.19 66 PRO A C 1
ATOM 491 O O . PRO A 1 66 ? 1.591 1.839 -15.396 1.00 95.19 66 PRO A O 1
ATOM 494 N N . ALA A 1 67 ? 1.841 -0.314 -14.867 1.00 92.56 67 ALA A N 1
ATOM 495 C CA . ALA A 1 67 ? 0.476 -0.488 -14.363 1.00 92.56 67 ALA A CA 1
ATOM 496 C C . ALA A 1 67 ? 0.272 -0.017 -12.906 1.00 92.56 67 ALA A C 1
ATOM 498 O O . ALA A 1 67 ? -0.852 -0.071 -12.399 1.00 92.56 67 ALA A O 1
ATOM 499 N N . TRP A 1 68 ? 1.331 0.418 -12.209 1.00 91.19 68 TRP A N 1
ATOM 500 C CA . TRP A 1 68 ? 1.282 0.770 -10.785 1.00 91.19 68 TRP A CA 1
ATOM 501 C C . TRP A 1 68 ? 0.262 1.872 -10.486 1.00 91.19 68 TRP A C 1
ATOM 503 O O . TRP A 1 68 ? -0.611 1.681 -9.640 1.00 91.19 68 TRP A O 1
ATOM 513 N N . HIS A 1 69 ? 0.320 2.986 -11.217 1.00 90.38 69 HIS A N 1
ATOM 514 C CA . HIS A 1 69 ? -0.552 4.141 -10.986 1.00 90.38 69 HIS A CA 1
ATOM 515 C C . HIS A 1 69 ? -2.033 3.789 -11.144 1.00 90.38 69 HIS A C 1
ATOM 517 O O . HIS A 1 69 ? -2.844 4.125 -10.283 1.00 90.38 69 HIS A O 1
ATOM 523 N N . ALA A 1 70 ? -2.381 3.040 -12.195 1.00 93.19 70 ALA A N 1
ATOM 524 C CA . ALA A 1 70 ? -3.749 2.580 -12.414 1.00 93.19 70 ALA A CA 1
ATOM 525 C C . ALA A 1 70 ? -4.224 1.649 -11.287 1.00 93.19 70 ALA A C 1
ATOM 527 O O . ALA A 1 70 ? -5.349 1.774 -10.802 1.00 93.19 70 ALA A O 1
ATOM 528 N N . ARG A 1 71 ? -3.355 0.744 -10.819 1.00 91.75 71 ARG A N 1
ATOM 529 C CA . ARG A 1 71 ? -3.666 -0.160 -9.706 1.00 91.75 71 ARG A CA 1
ATOM 530 C C . ARG A 1 71 ? -3.892 0.598 -8.397 1.00 91.75 71 ARG A C 1
ATOM 532 O O . ARG A 1 71 ? -4.844 0.279 -7.685 1.00 91.75 71 ARG A O 1
ATOM 539 N N . LEU A 1 72 ? -3.043 1.579 -8.088 1.00 91.00 72 LEU A N 1
ATOM 540 C CA . LEU A 1 72 ? -3.184 2.425 -6.903 1.00 91.00 72 LEU A CA 1
ATOM 541 C C . LEU A 1 72 ? -4.479 3.239 -6.966 1.00 91.00 72 LEU A C 1
ATOM 543 O O . LEU A 1 72 ? -5.262 3.201 -6.021 1.00 91.00 72 LEU A O 1
ATOM 547 N N . ALA A 1 73 ? -4.740 3.908 -8.091 1.00 94.06 73 ALA A N 1
ATOM 548 C CA . ALA A 1 73 ? -5.963 4.679 -8.287 1.00 94.06 73 ALA A CA 1
ATOM 549 C C . ALA A 1 73 ? -7.208 3.803 -8.103 1.00 94.06 73 ALA A C 1
ATOM 551 O O . ALA A 1 73 ? -8.117 4.165 -7.362 1.00 94.06 73 ALA A O 1
ATOM 552 N N . ASN A 1 74 ? -7.220 2.609 -8.702 1.00 94.88 74 ASN A N 1
ATOM 553 C CA . ASN A 1 74 ? -8.317 1.665 -8.538 1.00 94.88 74 ASN A CA 1
ATOM 554 C C . ASN A 1 74 ? -8.525 1.268 -7.069 1.00 94.88 74 ASN A C 1
ATOM 556 O O . ASN A 1 74 ? -9.660 1.233 -6.602 1.00 94.88 74 ASN A O 1
ATOM 560 N N . PHE A 1 75 ? -7.444 0.997 -6.334 1.00 91.69 75 PHE A N 1
ATOM 561 C CA . PHE A 1 75 ? -7.514 0.657 -4.914 1.00 91.69 75 PHE A CA 1
ATOM 562 C C . PHE A 1 75 ? -8.088 1.804 -4.071 1.00 91.69 75 PHE A C 1
ATOM 564 O O . PHE A 1 75 ? -8.964 1.570 -3.242 1.00 91.69 75 PHE A O 1
ATOM 571 N N . LEU A 1 76 ? -7.637 3.037 -4.317 1.00 92.69 76 LEU A N 1
ATOM 572 C CA . LEU A 1 76 ? -8.126 4.230 -3.623 1.00 92.69 76 LEU A CA 1
ATOM 573 C C . LEU A 1 76 ? -9.599 4.516 -3.932 1.00 92.69 76 LEU A C 1
ATOM 575 O O . LEU A 1 76 ? -10.347 4.861 -3.025 1.00 92.69 76 LEU A O 1
ATOM 579 N N . MET A 1 77 ? -10.029 4.338 -5.184 1.00 96.12 77 MET A N 1
ATOM 580 C CA . MET A 1 77 ? -11.429 4.534 -5.577 1.00 96.12 77 MET A CA 1
ATOM 581 C C . MET A 1 77 ? -12.365 3.493 -4.955 1.00 96.12 77 MET A C 1
ATOM 583 O O . MET A 1 77 ? -13.478 3.834 -4.567 1.00 96.12 77 MET A O 1
ATOM 587 N N . HIS A 1 78 ? -11.928 2.233 -4.860 1.00 95.06 78 HIS A N 1
ATOM 588 C CA . HIS A 1 78 ? -12.723 1.173 -4.234 1.00 95.06 78 HIS A CA 1
ATOM 589 C C . HIS A 1 78 ? -12.736 1.266 -2.707 1.00 95.06 78 HIS A C 1
ATOM 591 O O . HIS A 1 78 ? -13.671 0.764 -2.092 1.00 95.06 78 HIS A O 1
ATOM 597 N N . ASP A 1 79 ? -11.708 1.883 -2.113 1.00 92.25 79 ASP A N 1
ATOM 598 C CA . ASP A 1 79 ? -11.611 2.175 -0.682 1.00 92.25 79 ASP A CA 1
ATOM 599 C C . ASP A 1 79 ? -12.044 0.991 0.210 1.00 92.25 79 ASP A C 1
ATOM 601 O O . ASP A 1 79 ? -13.005 1.088 0.979 1.00 92.25 79 ASP A O 1
ATOM 605 N N . PRO A 1 80 ? -11.364 -0.169 0.115 1.00 90.75 80 PRO A N 1
ATOM 606 C CA . PRO A 1 80 ? -11.808 -1.393 0.784 1.00 90.75 80 PRO A CA 1
ATOM 607 C C . PRO A 1 80 ? -11.767 -1.311 2.317 1.00 90.75 80 PRO A C 1
ATOM 609 O O . PRO A 1 80 ? -12.283 -2.206 2.979 1.00 90.75 80 PRO A O 1
ATOM 612 N N . LEU A 1 81 ? -11.147 -0.265 2.878 1.00 89.44 81 LEU A N 1
ATOM 613 C CA . LEU A 1 81 ? -11.090 -0.007 4.317 1.00 89.44 81 LEU A CA 1
ATOM 614 C C . LEU A 1 81 ? -12.100 1.045 4.793 1.00 89.44 81 LEU A C 1
ATOM 616 O O . LEU A 1 81 ? -12.037 1.461 5.951 1.00 89.44 81 LEU A O 1
ATOM 620 N N . ARG A 1 82 ? -13.021 1.501 3.932 1.00 92.44 82 ARG A N 1
ATOM 621 C CA . ARG A 1 82 ? -14.019 2.520 4.287 1.00 92.44 82 ARG A CA 1
ATOM 622 C C . ARG A 1 82 ? -14.748 2.189 5.588 1.00 92.44 82 ARG A C 1
ATOM 624 O O . ARG A 1 82 ? -14.711 2.998 6.506 1.00 92.44 82 ARG A O 1
ATOM 631 N N . ALA A 1 83 ? -15.322 0.989 5.687 1.00 92.69 83 ALA A N 1
ATOM 632 C CA . ALA A 1 83 ? -16.099 0.576 6.854 1.00 92.69 83 ALA A CA 1
ATOM 633 C C . ALA A 1 83 ? -15.274 0.600 8.153 1.00 92.69 83 ALA A C 1
ATOM 635 O O . ALA A 1 83 ? -15.737 1.113 9.168 1.00 92.69 83 ALA A O 1
ATOM 636 N N . GLN A 1 84 ? -14.033 0.103 8.120 1.00 90.94 84 GLN A N 1
ATOM 637 C CA . GLN A 1 84 ? -13.147 0.106 9.286 1.00 90.94 84 GLN A CA 1
ATOM 638 C C . GLN A 1 84 ? -12.737 1.525 9.695 1.00 90.94 84 GLN A C 1
ATOM 640 O O . GLN A 1 84 ? -12.649 1.816 10.887 1.00 90.94 84 GLN A O 1
ATOM 645 N N . ARG A 1 85 ? -12.493 2.425 8.731 1.00 89.75 85 ARG A N 1
ATOM 646 C CA . ARG A 1 85 ? -12.190 3.833 9.036 1.00 89.75 85 ARG A CA 1
ATOM 647 C C . ARG A 1 85 ? -13.391 4.547 9.641 1.00 89.75 85 ARG A C 1
ATOM 649 O O . ARG A 1 85 ? -13.205 5.275 10.609 1.00 89.75 85 ARG A O 1
ATOM 656 N N . ASP A 1 86 ? -14.589 4.317 9.109 1.00 93.81 86 ASP A N 1
ATOM 657 C CA . ASP A 1 86 ? -15.824 4.908 9.633 1.00 93.81 86 ASP A CA 1
ATOM 658 C C . ASP A 1 86 ? -16.074 4.425 11.073 1.00 93.81 86 ASP A C 1
ATOM 660 O O . ASP A 1 86 ? -16.339 5.229 11.966 1.00 93.81 86 ASP A O 1
ATOM 664 N N . GLN A 1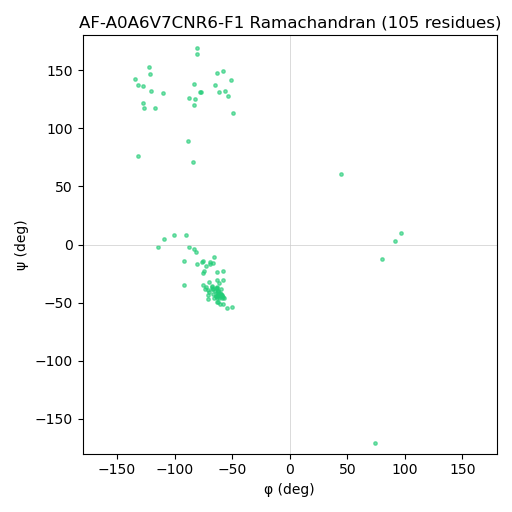 87 ? -15.875 3.128 11.335 1.00 92.50 87 GLN A N 1
ATOM 665 C CA . GLN A 1 87 ? -15.944 2.564 12.683 1.00 92.50 87 GLN A CA 1
ATOM 666 C C . GLN A 1 87 ? -14.896 3.178 13.623 1.00 92.50 87 GLN A C 1
ATOM 668 O O . GLN A 1 87 ? -15.225 3.546 14.749 1.00 92.50 87 GLN A O 1
ATOM 673 N N . LEU A 1 88 ? -13.640 3.303 13.184 1.00 89.31 88 LEU A N 1
ATOM 674 C CA . LEU A 1 88 ? -12.578 3.908 13.989 1.00 89.31 88 LEU A CA 1
ATOM 675 C C . LEU A 1 88 ? -12.879 5.379 14.305 1.00 89.31 88 LEU A C 1
ATOM 677 O O . LEU A 1 88 ? -12.692 5.805 15.441 1.00 89.31 88 LEU A O 1
ATOM 681 N N . ALA A 1 89 ? -13.360 6.143 13.323 1.00 91.25 89 ALA A N 1
ATOM 682 C CA . ALA A 1 89 ? -13.739 7.539 13.509 1.00 91.25 89 ALA A CA 1
ATOM 683 C C . ALA A 1 89 ? -14.873 7.683 14.534 1.00 91.25 89 ALA A C 1
ATOM 685 O O . ALA A 1 89 ? -14.784 8.536 15.414 1.00 91.25 89 ALA A O 1
ATOM 686 N N . GLN A 1 90 ? -15.886 6.812 14.467 1.00 94.69 90 GLN A N 1
ATOM 687 C CA . GLN A 1 90 ? -16.975 6.782 15.442 1.00 94.69 90 GLN A CA 1
ATOM 688 C C . GLN A 1 90 ? -16.462 6.459 16.851 1.00 94.69 90 GLN A C 1
ATOM 690 O O . GLN A 1 90 ? -16.731 7.201 17.790 1.00 94.69 90 GLN A O 1
ATOM 695 N N . LEU A 1 91 ? -15.650 5.406 16.994 1.00 92.31 91 LEU A N 1
ATOM 696 C CA . LEU A 1 91 ? -15.079 5.017 18.287 1.00 92.31 91 LEU A CA 1
ATOM 697 C C . LEU A 1 91 ? -14.217 6.124 18.900 1.00 92.31 91 LEU A C 1
ATOM 699 O O . LEU A 1 91 ? -14.261 6.320 20.108 1.00 92.31 91 LEU A O 1
ATOM 703 N N . LEU A 1 92 ? -13.447 6.849 18.082 1.00 89.50 92 LEU A N 1
ATOM 704 C CA . LEU A 1 92 ? -12.652 7.990 18.538 1.00 89.50 92 LEU A CA 1
ATOM 705 C C . LEU A 1 92 ? -13.526 9.172 18.977 1.00 89.50 92 LEU A C 1
ATOM 707 O O . LEU A 1 92 ? -13.165 9.848 19.936 1.00 89.50 92 LEU A O 1
ATOM 711 N N . ALA A 1 93 ? -14.650 9.421 18.300 1.00 91.19 93 ALA A N 1
ATOM 712 C CA . ALA A 1 93 ? -15.595 10.476 18.667 1.00 91.19 93 ALA A CA 1
ATOM 713 C C . ALA A 1 93 ? -16.356 10.160 19.966 1.00 91.19 93 ALA A C 1
ATOM 715 O O . ALA A 1 93 ? -16.652 11.071 20.736 1.00 91.19 93 ALA A O 1
ATOM 716 N N . ASP A 1 94 ? -16.621 8.877 20.222 1.00 94.19 94 ASP A N 1
ATOM 717 C CA . ASP A 1 94 ? -17.307 8.397 21.426 1.00 94.19 94 ASP A CA 1
ATOM 718 C C . ASP A 1 94 ? -16.376 8.264 22.642 1.00 94.19 94 ASP A C 1
ATOM 720 O O . ASP A 1 94 ? -16.842 7.984 23.753 1.00 94.19 94 ASP A O 1
ATOM 724 N N . LEU A 1 95 ? -15.059 8.451 22.468 1.00 89.25 95 LEU A N 1
ATOM 725 C CA . LEU A 1 95 ? -14.137 8.430 23.597 1.00 89.25 95 LEU A CA 1
ATOM 726 C C . LEU A 1 95 ? -14.497 9.552 24.580 1.00 89.25 95 LEU A C 1
ATOM 728 O O . LEU A 1 95 ? -14.632 10.712 24.176 1.00 89.25 95 LEU A O 1
ATOM 732 N N . PRO A 1 96 ? -14.601 9.245 25.886 1.00 83.25 96 PRO A N 1
ATOM 733 C CA . PRO A 1 96 ? -14.772 10.285 26.881 1.00 83.25 96 PRO A CA 1
ATOM 734 C C . PRO A 1 96 ? -13.591 11.264 26.801 1.00 83.25 96 PRO A C 1
ATOM 736 O O . PRO A 1 96 ? -12.473 10.854 26.457 1.00 83.25 96 PRO A O 1
ATOM 739 N N . PRO A 1 97 ? -13.810 12.553 27.123 1.00 75.38 97 PRO A N 1
ATOM 740 C CA . PRO A 1 97 ? -12.732 13.528 27.151 1.00 75.38 97 PRO A CA 1
ATOM 741 C C . PRO A 1 97 ? -11.574 12.993 28.005 1.00 75.38 97 PRO A C 1
ATOM 743 O O . PRO A 1 97 ? -11.824 12.335 29.022 1.00 75.38 97 PRO A O 1
ATOM 746 N N . PRO A 1 98 ? -10.314 13.233 27.591 1.00 70.69 98 PRO A N 1
ATOM 747 C CA . PRO A 1 98 ? -9.159 12.725 28.312 1.00 70.69 98 PRO A CA 1
ATOM 748 C C . PRO A 1 98 ? -9.263 13.155 29.769 1.00 70.69 98 PRO A C 1
ATOM 750 O O . PRO A 1 98 ? -9.472 14.339 30.039 1.00 70.69 98 PRO A O 1
ATOM 753 N N . ASP A 1 99 ? -9.149 12.178 30.672 1.00 70.81 99 ASP A N 1
ATOM 754 C CA . ASP A 1 99 ? -9.300 12.393 32.106 1.00 70.81 99 ASP A CA 1
ATOM 755 C C . ASP A 1 99 ? -8.434 13.593 32.529 1.00 70.81 99 ASP A C 1
ATOM 757 O O . ASP A 1 99 ? -7.200 13.512 32.432 1.00 70.81 99 ASP A O 1
ATOM 761 N N . PRO A 1 100 ? -9.040 14.715 32.964 1.00 64.81 100 PRO A N 1
ATOM 762 C CA . PRO A 1 100 ? -8.281 15.884 33.387 1.00 64.81 100 PRO A CA 1
ATOM 763 C C . PRO A 1 100 ? -7.322 15.536 34.531 1.00 64.81 100 PRO A C 1
ATOM 765 O O . PRO A 1 100 ? -6.295 16.196 34.686 1.00 64.81 100 PRO A O 1
ATOM 768 N N . GLN A 1 101 ? -7.601 14.460 35.277 1.00 64.31 101 GLN A N 1
ATOM 769 C CA . GLN A 1 101 ? -6.769 13.978 36.363 1.00 64.31 101 GLN A CA 1
ATOM 770 C C . GLN A 1 101 ? -5.489 13.269 35.900 1.00 64.31 101 GLN A C 1
ATOM 772 O O . GLN A 1 101 ? -4.505 13.291 36.632 1.00 64.31 101 GLN A O 1
ATOM 777 N N . ARG A 1 102 ? -5.415 12.737 34.670 1.00 59.06 102 ARG A N 1
ATOM 778 C CA . ARG A 1 102 ? -4.147 12.205 34.126 1.00 59.06 102 ARG A CA 1
ATOM 779 C C . ARG A 1 102 ? -3.082 13.289 33.960 1.00 59.06 102 ARG A C 1
ATOM 781 O O . ARG A 1 102 ? -1.930 13.047 34.295 1.00 59.06 102 ARG A O 1
ATOM 788 N N . ARG A 1 103 ? -3.473 14.507 33.561 1.00 61.12 103 ARG A N 1
ATOM 789 C CA . ARG A 1 103 ? -2.538 15.642 33.431 1.00 61.12 103 ARG A CA 1
ATOM 790 C C . ARG A 1 103 ? -1.959 16.128 34.764 1.00 61.12 103 ARG A C 1
ATOM 792 O O . ARG A 1 103 ? -0.991 16.875 34.748 1.00 61.12 103 ARG A O 1
ATOM 799 N N . LEU A 1 104 ? -2.547 15.747 35.903 1.00 59.22 104 LEU A N 1
ATOM 800 C CA . LEU A 1 104 ? -2.023 16.095 37.231 1.00 59.22 104 LEU A CA 1
ATOM 801 C C . LEU A 1 104 ? -0.800 15.250 37.627 1.00 59.22 104 LEU A C 1
ATOM 803 O O . LEU A 1 104 ? -0.104 15.624 38.567 1.00 59.22 104 LEU A O 1
ATOM 807 N N . PHE A 1 105 ? -0.535 14.139 36.929 1.00 66.69 105 PHE A N 1
ATOM 808 C CA . PHE A 1 105 ? 0.557 13.208 37.245 1.00 66.69 105 PHE A CA 1
ATOM 809 C C . PHE A 1 105 ? 1.654 13.139 36.173 1.00 66.69 105 PHE A C 1
ATOM 811 O O . PHE A 1 105 ? 2.647 12.445 36.379 1.00 66.69 105 PHE A O 1
ATOM 818 N N . ASP A 1 106 ? 1.505 13.874 35.068 1.00 60.16 106 ASP A N 1
ATOM 819 C CA . ASP A 1 106 ? 2.554 14.072 34.065 1.00 60.16 106 ASP A CA 1
ATOM 820 C C . ASP A 1 106 ? 3.478 15.223 34.527 1.00 60.16 106 ASP A C 1
ATOM 822 O O . ASP A 1 106 ? 3.412 16.338 34.004 1.00 60.16 106 ASP A O 1
ATOM 826 N N . ALA A 1 107 ? 4.276 14.970 35.573 1.00 51.28 107 ALA A N 1
ATOM 827 C CA . ALA A 1 107 ? 5.313 15.863 36.107 1.00 51.28 107 ALA A CA 1
ATOM 828 C C . ALA A 1 107 ? 6.714 15.275 35.896 1.00 51.28 107 ALA A C 1
ATOM 830 O O . ALA A 1 107 ? 6.867 14.043 36.063 1.00 51.28 107 ALA A O 1
#

Mean predicted aligned error: 6.87 Å